Protein AF-A0A3Q2YTB6-F1 (afdb_monomer_lite)

Organism: Hippocampus comes (NCBI:txid109280)

Structure (mmCIF, N/CA/C/O backbone):
data_AF-A0A3Q2YTB6-F1
#
_entry.id   AF-A0A3Q2YTB6-F1
#
loop_
_atom_site.group_PDB
_atom_site.id
_atom_site.type_symbol
_atom_site.label_atom_id
_atom_site.label_alt_id
_atom_site.label_comp_id
_atom_site.label_asym_id
_atom_site.label_entity_id
_atom_site.label_seq_id
_atom_site.pdbx_PDB_ins_code
_atom_site.Cartn_x
_atom_site.Cartn_y
_atom_site.Cartn_z
_atom_site.occupancy
_atom_site.B_iso_or_equiv
_atom_site.auth_seq_id
_atom_site.auth_comp_id
_atom_site.auth_asym_id
_atom_site.auth_atom_id
_atom_site.pdbx_PDB_model_num
ATOM 1 N N . LEU A 1 1 ? -14.297 -58.676 72.583 1.00 39.22 1 LEU A N 1
ATOM 2 C CA . LEU A 1 1 ? -15.035 -57.482 72.114 1.00 39.22 1 LEU A CA 1
ATOM 3 C C . LEU A 1 1 ? -14.072 -56.680 71.256 1.00 39.22 1 LEU A C 1
ATOM 5 O O . LEU A 1 1 ? -13.155 -56.069 71.785 1.00 39.22 1 LEU A O 1
ATOM 9 N N . SER A 1 2 ? -14.186 -56.851 69.943 1.00 41.78 2 SER A N 1
ATOM 10 C CA . SER A 1 2 ? -13.202 -56.437 68.939 1.00 41.78 2 SER A CA 1
ATOM 11 C C . SER A 1 2 ? -13.424 -54.977 68.533 1.00 41.78 2 SER A C 1
ATOM 13 O O . SER A 1 2 ? -14.546 -54.622 68.180 1.00 41.78 2 SER A O 1
ATOM 15 N N . LEU A 1 3 ? -12.381 -54.140 68.572 1.00 45.81 3 LEU A N 1
ATOM 16 C CA . LEU A 1 3 ? -12.413 -52.796 67.987 1.00 45.81 3 LEU A CA 1
ATOM 17 C C . LEU A 1 3 ? -12.178 -52.909 66.475 1.00 45.81 3 LEU A C 1
ATOM 19 O O . LEU A 1 3 ? -11.134 -53.386 66.041 1.00 45.81 3 LEU A O 1
ATOM 23 N N . SER A 1 4 ? -13.157 -52.488 65.677 1.00 48.25 4 SER A N 1
ATOM 24 C CA . SER A 1 4 ? -13.050 -52.398 64.221 1.00 48.25 4 SER A CA 1
ATOM 25 C C . SER A 1 4 ? -12.287 -51.131 63.820 1.00 48.25 4 SER A C 1
ATOM 27 O O . SER A 1 4 ? -12.786 -50.022 64.026 1.00 48.25 4 SER A O 1
ATOM 29 N N . GLU A 1 5 ? -11.098 -51.279 63.233 1.00 46.91 5 GLU A N 1
ATOM 30 C CA . GLU A 1 5 ? -10.362 -50.179 62.602 1.00 46.91 5 GLU A CA 1
ATOM 31 C C . GLU A 1 5 ? -11.110 -49.667 61.361 1.00 46.91 5 GLU A C 1
ATOM 33 O O . GLU A 1 5 ? -11.400 -50.409 60.421 1.00 46.91 5 GLU A O 1
ATOM 38 N N . GLY A 1 6 ? -11.434 -48.372 61.362 1.00 46.31 6 GLY A N 1
ATOM 39 C CA . GLY A 1 6 ? -12.044 -47.684 60.229 1.00 46.31 6 GLY A CA 1
ATOM 40 C C . GLY A 1 6 ? -11.045 -47.504 59.084 1.00 46.31 6 GLY A C 1
ATOM 41 O O . GLY A 1 6 ? -10.045 -46.801 59.224 1.00 46.31 6 GLY A O 1
ATOM 42 N N . GLY A 1 7 ? -11.334 -48.122 57.937 1.00 48.53 7 GLY A N 1
ATOM 43 C CA . GLY A 1 7 ? -10.538 -48.002 56.717 1.00 48.53 7 GLY A CA 1
ATOM 44 C C . GLY A 1 7 ? -10.469 -46.561 56.201 1.00 48.53 7 GLY A C 1
ATOM 45 O O . GLY A 1 7 ? -11.489 -45.918 55.944 1.00 48.53 7 GLY A O 1
ATOM 46 N N . LYS A 1 8 ? -9.245 -46.055 56.031 1.00 55.88 8 LYS A N 1
ATOM 47 C CA . LYS A 1 8 ? -8.952 -44.738 55.455 1.00 55.88 8 LYS A CA 1
ATOM 48 C C . LYS A 1 8 ? -9.280 -44.767 53.959 1.00 55.88 8 LYS A C 1
ATOM 50 O O . LYS A 1 8 ? -8.640 -45.491 53.202 1.00 55.88 8 LYS A O 1
ATOM 55 N N . LYS A 1 9 ? -10.275 -43.988 53.529 1.00 60.09 9 LYS A N 1
ATOM 56 C CA . LYS A 1 9 ? -10.599 -43.810 52.106 1.00 60.09 9 LYS A CA 1
ATOM 57 C C . LYS A 1 9 ? -9.526 -42.927 51.467 1.00 60.09 9 LYS A C 1
ATOM 59 O O . LYS A 1 9 ? -9.409 -41.757 51.824 1.00 60.09 9 LYS A O 1
ATOM 64 N N . THR A 1 10 ? -8.736 -43.478 50.553 1.00 55.84 10 THR A N 1
ATOM 65 C CA . THR A 1 10 ? -7.809 -42.697 49.730 1.00 55.84 10 THR A CA 1
ATOM 66 C C . THR A 1 10 ? -8.605 -41.923 48.680 1.00 55.84 10 THR A C 1
ATOM 68 O O . THR A 1 10 ? -9.469 -42.473 47.997 1.00 55.84 10 THR A O 1
ATOM 71 N N . SER A 1 11 ? -8.362 -40.614 48.600 1.00 56.62 11 SER A N 1
ATOM 72 C CA . SER A 1 11 ? -8.986 -39.731 47.615 1.00 56.62 11 SER A CA 1
ATOM 73 C C . SER A 1 11 ? -8.500 -40.110 46.217 1.00 56.62 11 SER A C 1
ATOM 75 O O . SER A 1 11 ? -7.324 -39.945 45.904 1.00 56.62 11 SER A O 1
ATOM 77 N N . ILE A 1 12 ? -9.405 -40.626 45.385 1.00 60.16 12 ILE A N 1
ATOM 78 C CA . ILE A 1 12 ? -9.193 -40.825 43.948 1.00 60.16 12 ILE A CA 1
ATOM 79 C C . ILE A 1 12 ? -9.467 -39.474 43.281 1.00 60.16 12 ILE A C 1
ATOM 81 O O . ILE A 1 12 ? -10.530 -39.246 42.711 1.00 60.16 12 ILE A O 1
ATOM 85 N N . GLN A 1 13 ? -8.546 -38.529 43.433 1.00 57.81 13 GLN A N 1
ATOM 86 C CA . GLN A 1 13 ? -8.497 -37.353 42.572 1.00 57.81 13 GLN A CA 1
ATOM 87 C C . GLN A 1 13 ? -7.132 -37.363 41.901 1.00 57.81 13 GLN A C 1
ATOM 89 O O . GLN A 1 13 ? -6.102 -37.143 42.531 1.00 57.81 13 GLN A O 1
ATOM 94 N N . ASP A 1 14 ? -7.160 -37.743 40.629 1.00 56.88 14 ASP A N 1
ATOM 95 C CA . ASP A 1 14 ? -6.018 -37.818 39.729 1.00 56.88 14 ASP A CA 1
ATOM 96 C C . ASP A 1 14 ? -5.403 -36.414 39.597 1.00 56.88 14 ASP A C 1
ATOM 98 O O . ASP A 1 14 ? -6.092 -35.465 39.215 1.00 56.88 14 ASP A O 1
ATOM 102 N N . ALA A 1 15 ? -4.119 -36.257 39.924 1.00 62.34 15 ALA A N 1
ATOM 103 C CA . ALA A 1 15 ? -3.381 -35.000 39.772 1.00 62.34 15 ALA A CA 1
ATOM 104 C C . ALA A 1 15 ? -3.009 -34.767 38.294 1.00 62.34 15 ALA A C 1
ATOM 106 O O . ALA A 1 15 ? -1.837 -34.691 37.942 1.00 62.34 15 ALA A O 1
ATOM 107 N N . ARG A 1 16 ? -4.004 -34.749 37.399 1.00 56.97 16 ARG A N 1
ATOM 108 C CA . ARG A 1 16 ? -3.791 -34.794 35.941 1.00 56.97 16 ARG A CA 1
ATOM 109 C C . ARG A 1 16 ? -4.105 -33.509 35.191 1.00 56.97 16 ARG A C 1
ATOM 111 O O . ARG A 1 16 ? -4.323 -33.539 33.984 1.00 56.97 16 ARG A O 1
ATOM 118 N N . PHE A 1 17 ? -4.099 -32.374 35.875 1.00 57.59 17 PHE A N 1
ATOM 119 C CA . PHE A 1 17 ? -4.189 -31.086 35.197 1.00 57.59 17 PHE A CA 1
ATOM 120 C C . PHE A 1 17 ? -3.144 -30.124 35.753 1.00 57.59 17 PHE A C 1
ATOM 122 O O . PHE A 1 17 ? -3.443 -29.206 36.515 1.00 57.59 17 PHE A O 1
ATOM 129 N N . ASP A 1 18 ? -1.893 -30.342 35.351 1.00 58.34 18 ASP A N 1
ATOM 130 C CA . ASP A 1 18 ? -0.835 -29.347 35.501 1.00 58.34 18 ASP A CA 1
ATOM 131 C C . ASP A 1 18 ? -1.096 -28.195 34.518 1.00 58.34 18 ASP A C 1
ATOM 133 O O . ASP A 1 18 ? -0.475 -28.095 33.462 1.00 58.34 18 ASP A O 1
ATOM 137 N N . TYR A 1 19 ? -2.012 -27.290 34.876 1.00 56.69 19 TYR A N 1
ATOM 138 C CA . TYR A 1 19 ? -2.288 -26.044 34.139 1.00 56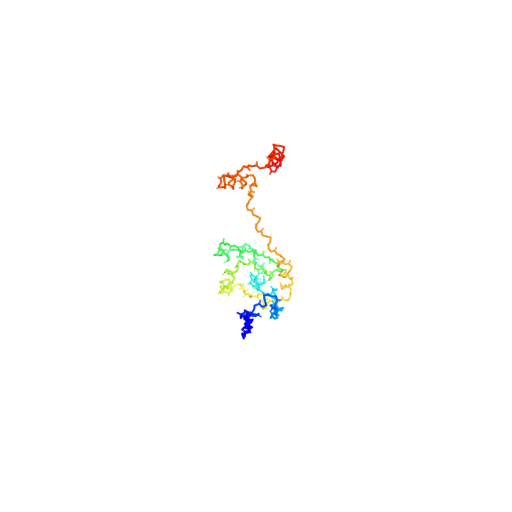.69 19 TYR A CA 1
ATOM 139 C C . TYR A 1 19 ? -1.031 -25.185 33.902 1.00 56.69 19 TYR A C 1
ATOM 141 O O . TYR A 1 19 ? -1.029 -24.317 33.033 1.00 56.69 19 TYR A O 1
ATOM 149 N N . TYR A 1 20 ? 0.029 -25.421 34.678 1.00 59.66 20 TYR A N 1
ATOM 150 C CA . TYR A 1 20 ? 1.286 -24.680 34.632 1.00 59.66 20 TYR A CA 1
ATOM 151 C C . TYR A 1 20 ? 2.386 -25.360 33.808 1.00 59.66 20 TYR A C 1
ATOM 153 O O . TYR A 1 20 ? 3.368 -24.700 33.486 1.00 59.66 20 TYR A O 1
ATOM 161 N N . ASN A 1 21 ? 2.212 -26.626 33.409 1.00 59.38 21 ASN A N 1
ATOM 162 C CA . ASN A 1 21 ? 3.116 -27.319 32.485 1.00 59.38 21 ASN A CA 1
ATOM 163 C C . ASN A 1 21 ? 2.570 -27.268 31.051 1.00 59.38 21 ASN A C 1
ATOM 165 O O . ASN A 1 21 ? 2.549 -28.268 30.335 1.00 59.38 21 ASN A O 1
ATOM 169 N N . MET A 1 22 ? 2.170 -26.078 30.595 1.00 51.47 22 MET A N 1
ATOM 170 C CA . MET A 1 22 ? 2.315 -25.772 29.174 1.00 51.47 22 MET A CA 1
ATOM 171 C C . MET A 1 22 ? 3.818 -25.682 28.921 1.00 51.47 22 MET A C 1
ATOM 173 O O . MET A 1 22 ? 4.407 -24.602 28.979 1.00 51.47 22 MET A O 1
ATOM 177 N N . GLN A 1 23 ? 4.450 -26.839 28.687 1.00 53.81 23 GLN A N 1
ATOM 178 C CA . GLN A 1 23 ? 5.645 -26.886 27.861 1.00 53.81 23 GLN A CA 1
ATOM 179 C C . GLN A 1 23 ? 5.266 -26.044 26.647 1.00 53.81 23 GLN A C 1
ATOM 181 O O . GLN A 1 23 ? 4.330 -26.401 25.928 1.00 53.81 23 GLN A O 1
ATOM 186 N N . ARG A 1 24 ? 5.878 -24.865 26.517 1.00 51.62 24 ARG A N 1
ATOM 187 C CA . ARG A 1 24 ? 5.779 -24.064 25.307 1.00 51.62 24 ARG A CA 1
ATOM 188 C C . ARG A 1 24 ? 6.365 -24.965 24.233 1.00 51.62 24 ARG A C 1
ATOM 190 O O . ARG A 1 24 ? 7.581 -25.044 24.113 1.00 51.62 24 ARG A O 1
ATOM 197 N N . PHE A 1 25 ? 5.503 -25.770 23.605 1.00 46.28 25 PHE A N 1
ATOM 198 C CA . PHE A 1 25 ? 5.759 -26.334 22.295 1.00 46.28 25 PHE A CA 1
ATOM 199 C C . PHE A 1 25 ? 6.259 -25.155 21.520 1.00 46.28 25 PHE A C 1
ATOM 201 O O . PHE A 1 25 ? 5.548 -24.150 21.482 1.00 46.28 25 PHE A O 1
ATOM 208 N N . ASP A 1 26 ? 7.518 -25.285 21.137 1.00 49.53 26 ASP A N 1
ATOM 209 C CA . ASP A 1 26 ? 8.360 -24.278 20.549 1.00 49.53 26 ASP A CA 1
ATOM 210 C C . ASP A 1 26 ? 7.473 -23.194 19.941 1.00 49.53 26 ASP A C 1
ATOM 212 O O . ASP A 1 26 ? 6.754 -23.445 18.967 1.00 49.53 26 ASP A O 1
ATOM 216 N N . ASP A 1 27 ? 7.452 -22.017 20.587 1.00 47.09 27 ASP A N 1
ATOM 217 C CA . ASP A 1 27 ? 7.252 -20.771 19.858 1.00 47.09 27 ASP A CA 1
ATOM 218 C C . ASP A 1 27 ? 8.410 -20.785 18.862 1.00 47.09 27 ASP A C 1
ATOM 220 O O . ASP A 1 27 ? 9.496 -20.272 19.116 1.00 47.09 27 ASP A O 1
ATOM 224 N N . ASP A 1 28 ? 8.205 -21.557 17.799 1.00 45.81 28 ASP A N 1
ATOM 225 C CA . ASP A 1 28 ? 8.916 -21.497 16.560 1.00 45.81 28 ASP A CA 1
ATOM 226 C C . ASP A 1 28 ? 8.931 -19.998 16.311 1.00 45.81 28 ASP A C 1
ATOM 228 O O . ASP A 1 28 ? 7.867 -19.364 16.248 1.00 45.81 28 ASP A O 1
ATOM 232 N N . ASP A 1 29 ? 10.131 -19.420 16.317 1.00 45.09 29 ASP A N 1
ATOM 233 C CA . ASP A 1 29 ? 10.437 -18.091 15.808 1.00 45.09 29 ASP A CA 1
ATOM 234 C C . ASP A 1 29 ? 10.078 -18.084 14.306 1.00 45.09 29 ASP A C 1
ATOM 236 O O . ASP A 1 29 ? 10.905 -17.846 13.427 1.00 45.09 29 ASP A O 1
ATOM 240 N N . MET A 1 30 ? 8.824 -18.416 13.995 1.00 41.72 30 MET A N 1
ATOM 241 C CA . MET A 1 30 ? 8.152 -18.307 12.727 1.00 41.72 30 MET A CA 1
ATOM 242 C C . MET A 1 30 ? 8.048 -16.827 12.519 1.00 41.72 30 MET A C 1
ATOM 244 O O . MET A 1 30 ? 7.075 -16.221 12.959 1.00 41.72 30 MET A O 1
ATOM 248 N N . ASP A 1 31 ? 9.118 -16.283 11.942 1.00 46.59 31 ASP A N 1
ATOM 249 C CA . ASP A 1 31 ? 9.254 -14.979 11.322 1.00 46.59 31 ASP A CA 1
ATOM 250 C C . ASP A 1 31 ? 7.910 -14.249 11.267 1.00 46.59 31 ASP A C 1
ATOM 252 O O . ASP A 1 31 ? 7.228 -14.192 10.243 1.00 46.59 31 ASP A O 1
ATOM 256 N N . GLN A 1 32 ? 7.519 -13.658 12.400 1.00 46.62 32 GLN A N 1
ATOM 257 C CA . GLN A 1 32 ? 6.293 -12.867 12.508 1.00 46.62 32 GLN A CA 1
ATOM 258 C C . GLN A 1 32 ? 6.368 -11.677 11.530 1.00 46.62 32 GLN A C 1
ATOM 260 O O . GLN A 1 32 ? 5.364 -11.083 11.155 1.00 46.62 32 GLN A O 1
ATOM 265 N N . SER A 1 33 ? 7.591 -11.401 11.061 1.00 52.91 33 SER A N 1
ATOM 266 C CA . SER A 1 33 ? 7.970 -10.491 9.997 1.00 52.91 33 SER A CA 1
ATOM 267 C C . SER A 1 33 ? 7.420 -10.849 8.607 1.00 52.91 33 SER A C 1
ATOM 269 O O . SER A 1 33 ? 7.137 -9.932 7.841 1.00 52.91 33 SER A O 1
ATOM 271 N N . GLU A 1 34 ? 7.245 -12.124 8.239 1.00 55.38 34 GLU A N 1
ATOM 272 C CA . GLU A 1 34 ? 6.756 -12.488 6.898 1.00 55.38 34 GLU A CA 1
ATOM 273 C C . GLU A 1 34 ? 5.232 -12.330 6.783 1.00 55.38 34 GLU A C 1
ATOM 275 O O . GLU A 1 34 ? 4.745 -11.825 5.767 1.00 55.38 34 GLU A O 1
ATOM 280 N N . ASP A 1 35 ? 4.476 -12.687 7.829 1.00 58.47 35 ASP A N 1
ATOM 281 C CA . ASP A 1 35 ? 3.015 -12.513 7.839 1.00 58.47 35 ASP A CA 1
ATOM 282 C C . ASP A 1 35 ? 2.634 -11.024 7.930 1.00 58.47 35 ASP A C 1
ATOM 284 O O . ASP A 1 35 ? 1.760 -10.555 7.193 1.00 58.47 35 ASP A O 1
ATOM 288 N N . ASP A 1 36 ? 3.397 -10.240 8.703 1.00 64.56 36 ASP A N 1
ATOM 289 C CA . ASP A 1 36 ? 3.250 -8.782 8.766 1.00 64.56 36 ASP A CA 1
ATOM 290 C C . ASP A 1 36 ? 3.547 -8.095 7.429 1.00 64.56 36 ASP A C 1
ATOM 292 O O . ASP A 1 36 ? 3.031 -7.016 7.174 1.00 64.56 36 ASP A O 1
ATOM 296 N N . LEU A 1 37 ? 4.327 -8.696 6.531 1.00 71.81 37 LEU A N 1
ATOM 297 C CA . LEU A 1 37 ? 4.639 -8.129 5.213 1.00 71.81 37 LEU A CA 1
ATOM 298 C C . LEU A 1 37 ? 3.757 -8.683 4.088 1.00 71.81 37 LEU A C 1
ATOM 300 O O . LEU A 1 37 ? 3.812 -8.198 2.955 1.00 71.81 37 LEU A O 1
ATOM 304 N N . SER A 1 38 ? 2.888 -9.647 4.398 1.00 76.00 38 SER A N 1
ATOM 305 C CA . SER A 1 38 ? 1.967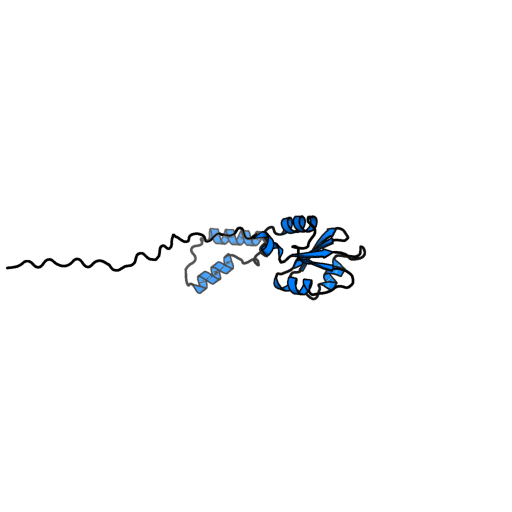 -10.285 3.450 1.00 76.00 38 SER A CA 1
ATOM 306 C C . SER A 1 38 ? 0.990 -9.291 2.812 1.00 76.00 38 SER A C 1
ATOM 308 O O . SER A 1 38 ? 0.474 -9.521 1.720 1.00 76.00 38 SER A O 1
ATOM 310 N N . HIS A 1 39 ? 0.758 -8.148 3.463 1.00 79.94 39 HIS A N 1
ATOM 311 C CA . HIS A 1 39 ? -0.142 -7.106 2.982 1.00 79.94 39 HIS A CA 1
ATOM 312 C C . HIS A 1 39 ? 0.514 -6.068 2.053 1.00 79.94 39 HIS A C 1
ATOM 314 O O . HIS A 1 39 ? -0.157 -5.164 1.552 1.00 79.94 39 HIS A O 1
ATOM 320 N N . MET A 1 40 ? 1.812 -6.199 1.784 1.00 85.56 40 MET A N 1
ATOM 321 C CA . MET A 1 40 ? 2.560 -5.292 0.921 1.00 85.56 40 MET A CA 1
ATOM 322 C C . MET A 1 40 ? 2.996 -5.997 -0.368 1.00 85.56 40 MET A C 1
ATOM 324 O O . MET A 1 40 ? 3.435 -7.150 -0.365 1.00 85.56 40 MET A O 1
ATOM 328 N N . ILE A 1 41 ? 2.907 -5.288 -1.490 1.00 87.69 41 ILE A N 1
ATOM 329 C CA . ILE A 1 41 ? 3.353 -5.774 -2.799 1.00 87.69 41 ILE A CA 1
ATOM 330 C C . ILE A 1 41 ? 4.344 -4.796 -3.410 1.00 87.69 41 ILE A C 1
ATOM 332 O O . ILE A 1 41 ? 4.239 -3.586 -3.229 1.00 87.69 41 ILE A O 1
ATOM 336 N N . GLU A 1 42 ? 5.284 -5.318 -4.183 1.00 90.00 42 GLU A N 1
ATOM 337 C CA . GLU A 1 42 ? 6.154 -4.493 -5.005 1.00 90.00 42 GLU A CA 1
ATOM 338 C C . GLU A 1 42 ? 5.595 -4.398 -6.421 1.00 90.00 42 GLU A C 1
ATOM 340 O O . GLU A 1 42 ? 5.259 -5.408 -7.049 1.00 90.00 42 GLU A O 1
ATOM 345 N N . ILE A 1 43 ? 5.549 -3.173 -6.919 1.00 89.62 43 ILE A N 1
ATOM 346 C CA . ILE A 1 43 ? 5.232 -2.809 -8.288 1.00 89.62 43 ILE A CA 1
ATOM 347 C C . ILE A 1 43 ? 6.557 -2.412 -8.944 1.00 89.62 43 ILE A C 1
ATOM 349 O O . ILE A 1 43 ? 7.260 -1.532 -8.452 1.00 89.62 43 ILE A O 1
ATOM 353 N N . TYR A 1 44 ? 6.916 -3.091 -10.025 1.00 87.56 44 TYR A N 1
ATOM 354 C CA . TYR A 1 44 ? 8.183 -2.905 -10.730 1.00 87.56 44 TYR A CA 1
ATOM 355 C C . TYR A 1 44 ? 7.953 -2.868 -12.240 1.00 87.56 44 TYR A C 1
ATOM 357 O O . TYR A 1 44 ? 6.868 -3.224 -12.713 1.00 87.56 44 TYR A O 1
ATOM 365 N N . ASP A 1 45 ? 8.989 -2.479 -12.991 1.00 88.56 45 ASP A N 1
ATOM 366 C CA . ASP A 1 45 ? 8.905 -2.291 -14.449 1.00 88.56 45 ASP A CA 1
ATOM 367 C C . ASP A 1 45 ? 7.924 -1.160 -14.808 1.00 88.56 45 ASP A C 1
ATOM 369 O O . ASP A 1 45 ? 7.167 -1.255 -15.770 1.00 88.56 45 ASP A O 1
ATOM 373 N N . ILE A 1 46 ? 7.884 -0.119 -13.966 1.00 87.81 46 ILE A N 1
ATOM 374 C CA . ILE A 1 46 ? 7.019 1.043 -14.155 1.00 87.81 46 ILE A CA 1
ATOM 375 C C . ILE A 1 46 ? 7.692 1.984 -15.171 1.00 87.81 46 ILE A C 1
ATOM 377 O O . ILE A 1 46 ? 8.851 2.354 -14.970 1.00 87.81 46 ILE A O 1
ATOM 381 N N . PRO A 1 47 ? 7.010 2.385 -16.260 1.00 87.69 47 PRO A N 1
ATOM 382 C CA . PRO A 1 47 ? 7.550 3.354 -17.201 1.00 87.69 47 PRO A CA 1
ATOM 383 C C . PRO A 1 47 ? 7.758 4.709 -16.512 1.00 87.69 47 PRO A C 1
ATOM 385 O O . PRO A 1 47 ? 6.904 5.111 -15.726 1.00 87.69 47 PRO A O 1
ATOM 388 N N . PRO A 1 48 ? 8.799 5.480 -16.863 1.00 80.69 48 PRO A N 1
ATOM 389 C CA . PRO A 1 48 ? 9.094 6.766 -16.216 1.00 80.69 48 PRO A CA 1
ATOM 390 C C . PRO A 1 48 ? 8.008 7.838 -16.431 1.00 80.69 48 PRO A C 1
ATOM 392 O O . PRO A 1 48 ? 8.011 8.878 -15.782 1.00 80.69 48 PRO A O 1
ATOM 395 N N . GLU A 1 49 ? 7.068 7.604 -17.349 1.00 83.38 49 GLU A N 1
ATOM 396 C CA . GLU A 1 49 ? 5.912 8.478 -17.576 1.00 83.38 49 GLU A CA 1
ATOM 397 C C . GLU A 1 49 ? 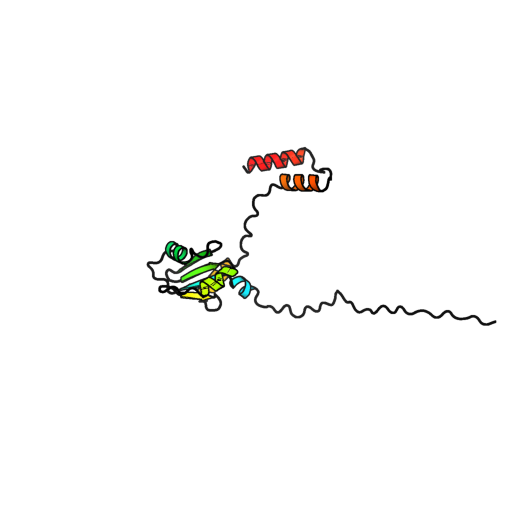4.777 8.253 -16.565 1.00 83.38 49 GLU A C 1
ATOM 399 O O . GLU A 1 49 ? 3.867 9.078 -16.469 1.00 83.38 49 GLU A O 1
ATOM 404 N N . PHE A 1 50 ? 4.809 7.149 -15.810 1.00 82.81 50 PHE A N 1
ATOM 405 C CA . PHE A 1 50 ? 3.767 6.822 -14.844 1.00 82.81 50 PHE A CA 1
ATOM 406 C C . PHE A 1 50 ? 3.906 7.643 -13.571 1.00 82.81 50 PHE A C 1
ATOM 408 O O . PHE A 1 50 ? 4.962 7.705 -12.946 1.00 82.81 50 PHE A O 1
ATOM 415 N N . LYS A 1 51 ? 2.785 8.214 -13.133 1.00 83.69 51 LYS A N 1
ATOM 416 C CA . LYS A 1 51 ? 2.681 8.907 -11.848 1.00 83.69 51 LYS A CA 1
ATOM 417 C C . LYS A 1 51 ? 1.868 8.092 -10.854 1.00 83.69 51 LYS A C 1
ATOM 419 O O . LYS A 1 51 ? 1.134 7.170 -11.213 1.00 83.69 51 LYS A O 1
ATOM 424 N N . THR A 1 52 ? 1.929 8.497 -9.585 1.00 84.00 52 THR A N 1
ATOM 425 C CA . THR A 1 52 ? 1.084 7.941 -8.515 1.00 84.00 52 THR A CA 1
ATOM 426 C C . THR A 1 52 ? -0.396 7.951 -8.894 1.00 84.00 52 THR A C 1
ATOM 428 O O . THR A 1 52 ? -1.117 7.020 -8.564 1.00 84.00 52 THR A O 1
ATOM 431 N N . GLU A 1 53 ? -0.854 8.972 -9.622 1.00 85.19 53 GLU A N 1
ATOM 432 C CA . GLU A 1 53 ? -2.240 9.083 -10.086 1.00 85.19 53 GLU A CA 1
ATOM 433 C C . GLU A 1 53 ? -2.649 7.949 -11.025 1.00 85.19 53 GLU A C 1
ATOM 435 O O . GLU A 1 53 ? -3.770 7.454 -10.939 1.00 85.19 53 GLU A O 1
ATOM 440 N N . ASP A 1 54 ? -1.758 7.528 -11.919 1.00 85.31 54 ASP A N 1
ATOM 441 C CA . ASP A 1 54 ? -2.056 6.483 -12.895 1.00 85.31 54 ASP A CA 1
ATOM 442 C C . ASP A 1 54 ? -2.028 5.106 -12.242 1.00 85.31 54 ASP A C 1
ATOM 444 O O . ASP A 1 54 ? -2.891 4.275 -12.522 1.00 85.31 54 ASP A O 1
ATOM 448 N N . LEU A 1 55 ? -1.128 4.904 -11.275 1.00 82.56 55 LEU A N 1
ATOM 449 C CA . LEU A 1 55 ? -1.185 3.750 -10.382 1.00 82.56 55 LEU A CA 1
ATOM 450 C C . LEU A 1 55 ? -2.509 3.739 -9.605 1.00 82.56 55 LEU A C 1
ATOM 452 O O . LEU A 1 55 ? -3.238 2.752 -9.650 1.00 82.56 55 LEU A O 1
ATOM 456 N N . LEU A 1 56 ? -2.896 4.851 -8.975 1.00 81.12 56 LEU A N 1
ATOM 457 C CA . LEU A 1 56 ? -4.175 4.958 -8.270 1.00 81.12 56 LEU A CA 1
ATOM 458 C C . LEU A 1 56 ? -5.357 4.629 -9.186 1.00 81.12 56 LEU A C 1
ATOM 460 O O . LEU A 1 56 ? -6.228 3.877 -8.764 1.00 81.12 56 LEU A O 1
ATOM 464 N N . LYS A 1 57 ? -5.370 5.118 -10.435 1.00 82.31 57 LYS A N 1
ATOM 465 C CA . LYS A 1 57 ? -6.402 4.797 -11.439 1.00 82.31 57 LYS A CA 1
ATOM 466 C C . LYS A 1 57 ? -6.470 3.308 -11.760 1.00 82.31 57 LYS A C 1
ATOM 468 O O . LYS A 1 57 ? -7.564 2.756 -11.817 1.00 82.31 57 LYS A O 1
ATOM 473 N N . LEU A 1 58 ? -5.330 2.647 -11.935 1.00 79.69 58 LEU A N 1
ATOM 474 C CA . LEU A 1 58 ? -5.287 1.207 -12.198 1.00 79.69 58 LEU A CA 1
ATOM 475 C C . LEU A 1 58 ? -5.816 0.387 -11.019 1.00 79.69 58 LEU A C 1
ATOM 477 O O . LEU A 1 58 ? -6.485 -0.626 -11.221 1.00 79.69 58 LEU A O 1
ATOM 481 N N . PHE A 1 59 ? -5.568 0.861 -9.800 1.00 76.94 59 PHE A N 1
ATOM 482 C CA . PHE A 1 59 ? -6.019 0.235 -8.563 1.00 76.94 59 PHE A CA 1
ATOM 483 C C . PHE A 1 59 ? -7.347 0.828 -8.026 1.00 76.94 59 PHE A C 1
ATOM 485 O O . PHE A 1 59 ? -7.757 0.502 -6.914 1.00 76.94 59 PHE A O 1
ATOM 492 N N . GLN A 1 60 ? -8.092 1.632 -8.806 1.00 70.38 60 GLN A N 1
ATOM 493 C CA . GLN A 1 60 ? -9.369 2.244 -8.376 1.00 70.38 60 GLN A CA 1
ATOM 494 C C . GLN A 1 60 ? -10.461 1.225 -8.017 1.00 70.38 60 GLN A C 1
ATOM 496 O O . GLN A 1 60 ? -11.359 1.538 -7.228 1.00 70.38 60 GLN A O 1
ATOM 501 N N . GLY A 1 61 ? -10.386 0.010 -8.573 1.00 69.62 61 GLY A N 1
ATOM 502 C CA . GLY A 1 61 ? -11.281 -1.097 -8.219 1.00 69.62 61 GLY A CA 1
ATOM 503 C C . GLY A 1 61 ? -11.174 -1.502 -6.744 1.00 69.62 61 GLY A C 1
ATOM 504 O O . GLY A 1 61 ? -12.143 -1.976 -6.153 1.00 69.62 61 GLY A O 1
ATOM 505 N N . TYR A 1 62 ? -10.036 -1.219 -6.108 1.00 69.44 62 TYR A N 1
ATOM 506 C CA . TYR A 1 62 ? -9.765 -1.511 -4.706 1.00 69.44 62 TYR A CA 1
ATOM 507 C C . TYR A 1 62 ? -10.173 -0.312 -3.836 1.00 69.44 62 TYR A C 1
ATOM 509 O O . TYR A 1 62 ? -9.353 0.394 -3.260 1.00 69.44 62 TYR A O 1
ATOM 517 N N . GLN A 1 63 ? -11.484 -0.072 -3.745 1.00 58.09 63 GLN A N 1
ATOM 518 C CA . GLN A 1 63 ? -12.117 1.116 -3.141 1.00 58.09 63 GLN A CA 1
ATOM 519 C C . GLN A 1 63 ? -11.720 1.440 -1.681 1.00 58.09 63 GLN A C 1
ATOM 521 O O . GLN A 1 63 ? -12.062 2.517 -1.189 1.00 58.09 63 GLN A O 1
ATOM 526 N N . ARG A 1 64 ? -11.065 0.534 -0.936 1.00 60.41 64 ARG A N 1
ATOM 527 C CA . ARG A 1 64 ? -10.778 0.725 0.497 1.00 60.41 64 ARG A CA 1
ATOM 528 C C . ARG A 1 64 ? -9.460 0.083 0.936 1.00 60.41 64 ARG A C 1
ATOM 530 O O . ARG A 1 64 ? -9.420 -1.105 1.233 1.00 60.41 64 ARG A O 1
ATOM 537 N N . GLY A 1 65 ? -8.429 0.911 1.097 1.00 67.19 65 GLY A N 1
ATOM 538 C CA . GLY A 1 65 ? -7.193 0.542 1.799 1.00 67.19 65 GLY A CA 1
ATOM 539 C C . GLY A 1 65 ? -6.044 0.155 0.877 1.00 67.19 65 GLY A C 1
ATOM 540 O O . GLY A 1 65 ? -5.453 -0.904 1.063 1.00 67.19 65 GLY A O 1
ATOM 541 N N . PHE A 1 66 ? -5.766 1.007 -0.104 1.00 78.69 66 PHE A N 1
ATOM 542 C CA . PHE A 1 66 ? -4.568 0.947 -0.925 1.00 78.69 66 PHE A CA 1
ATOM 543 C C . PHE A 1 66 ? -3.792 2.254 -0.755 1.00 78.69 66 PHE A C 1
ATOM 545 O O . PHE A 1 66 ? -4.389 3.328 -0.841 1.00 78.69 66 PHE A O 1
ATOM 552 N N . ASP A 1 67 ? -2.496 2.146 -0.497 1.00 82.38 67 ASP A N 1
ATOM 553 C CA . ASP A 1 67 ? -1.558 3.263 -0.423 1.00 82.38 67 ASP A CA 1
ATOM 554 C C . ASP A 1 67 ? -0.310 2.923 -1.246 1.00 82.38 67 ASP A C 1
ATOM 556 O O . ASP A 1 67 ? 0.062 1.754 -1.356 1.00 82.38 67 ASP A O 1
ATOM 560 N N . ILE A 1 68 ? 0.322 3.922 -1.862 1.00 86.50 68 ILE A N 1
ATOM 561 C CA . ILE A 1 68 ? 1.513 3.726 -2.698 1.00 86.50 68 ILE A CA 1
ATOM 562 C C . ILE A 1 68 ? 2.644 4.554 -2.127 1.00 86.50 68 ILE A C 1
ATOM 564 O O . ILE A 1 68 ? 2.508 5.768 -1.969 1.00 86.50 68 ILE A O 1
ATOM 568 N N . LYS A 1 69 ? 3.810 3.933 -1.973 1.00 88.00 69 LYS A N 1
ATOM 569 C CA . LYS A 1 69 ? 5.060 4.661 -1.815 1.00 88.00 69 LYS A CA 1
ATOM 570 C C . LYS A 1 69 ? 6.053 4.323 -2.903 1.00 88.00 69 LYS A C 1
ATOM 572 O O . LYS A 1 69 ? 6.396 3.168 -3.112 1.00 88.00 69 LYS A O 1
ATOM 577 N N . TRP A 1 70 ? 6.591 5.358 -3.520 1.00 89.00 70 TRP A N 1
ATOM 578 C CA . TRP A 1 70 ? 7.699 5.241 -4.451 1.00 89.00 70 TRP A CA 1
ATOM 579 C C . TRP A 1 70 ? 9.015 4.990 -3.718 1.00 89.00 70 TRP A C 1
ATOM 581 O O . TRP A 1 70 ? 9.299 5.617 -2.695 1.00 89.00 70 TRP A O 1
ATOM 591 N N . ILE A 1 71 ? 9.788 4.048 -4.242 1.00 85.81 71 ILE A N 1
ATOM 592 C CA . ILE A 1 71 ? 11.155 3.757 -3.802 1.00 85.81 71 ILE A CA 1
ATOM 593 C C . ILE A 1 71 ? 12.128 4.388 -4.798 1.00 85.81 71 ILE A C 1
ATOM 595 O O . ILE A 1 71 ? 13.084 5.036 -4.390 1.00 85.81 71 ILE A O 1
ATOM 599 N N . ASP A 1 72 ? 11.819 4.245 -6.085 1.00 86.38 72 ASP A N 1
ATOM 600 C CA . ASP A 1 72 ? 12.584 4.747 -7.221 1.00 86.38 72 ASP A CA 1
ATOM 601 C C . ASP A 1 72 ? 11.626 5.047 -8.387 1.00 86.38 72 ASP A C 1
ATOM 603 O O . ASP A 1 72 ? 10.490 4.582 -8.370 1.00 86.38 72 ASP A O 1
ATOM 607 N N . ASP A 1 73 ? 12.070 5.742 -9.432 1.00 84.88 73 ASP A N 1
ATOM 608 C CA . ASP A 1 73 ? 11.243 6.080 -10.605 1.00 84.88 73 ASP A CA 1
ATOM 609 C C . ASP A 1 73 ? 10.694 4.839 -11.345 1.00 84.88 73 ASP A C 1
ATOM 611 O O . ASP A 1 73 ? 9.717 4.927 -12.088 1.00 84.88 73 ASP A O 1
ATOM 615 N N . SER A 1 74 ? 11.296 3.665 -11.120 1.00 85.75 74 SER A N 1
ATOM 616 C CA . SER A 1 74 ? 10.885 2.380 -11.704 1.00 85.75 74 SER A CA 1
ATOM 617 C C . SER A 1 74 ? 10.296 1.374 -10.699 1.00 85.75 74 SER A C 1
ATOM 619 O O . SER A 1 74 ? 9.801 0.314 -11.109 1.00 85.75 74 SER A O 1
ATOM 621 N N . HIS A 1 75 ? 10.318 1.700 -9.398 1.00 88.06 75 HIS A N 1
ATOM 622 C CA . HIS A 1 75 ? 9.914 0.810 -8.305 1.00 88.06 75 HIS A CA 1
ATOM 623 C C . HIS A 1 75 ? 9.000 1.511 -7.296 1.00 88.06 75 HIS A C 1
ATOM 625 O O . HIS A 1 75 ? 9.353 2.522 -6.684 1.00 88.06 75 HIS A O 1
ATOM 631 N N . ALA A 1 76 ? 7.848 0.903 -7.027 1.00 89.19 76 ALA A N 1
ATOM 632 C CA . ALA A 1 76 ? 6.920 1.363 -6.006 1.00 89.19 76 ALA A CA 1
ATOM 633 C C . ALA A 1 76 ? 6.478 0.217 -5.089 1.00 89.19 76 ALA A C 1
ATOM 635 O O . ALA A 1 76 ? 6.338 -0.935 -5.492 1.00 89.19 76 ALA A O 1
ATOM 636 N N . LEU A 1 77 ? 6.226 0.549 -3.832 1.00 88.81 77 LEU A N 1
ATOM 637 C CA . LEU A 1 77 ? 5.628 -0.309 -2.827 1.00 88.81 77 LEU A CA 1
ATOM 638 C C . LEU A 1 77 ? 4.141 0.024 -2.719 1.00 88.81 77 LEU A C 1
ATOM 640 O O . LEU A 1 77 ? 3.774 1.160 -2.429 1.00 88.81 77 LEU A O 1
ATOM 644 N N . GLY A 1 78 ? 3.286 -0.967 -2.928 1.00 87.69 78 GLY A N 1
ATOM 645 C CA . GLY A 1 78 ? 1.857 -0.861 -2.678 1.00 87.69 78 GLY A CA 1
ATOM 646 C C . GLY A 1 78 ? 1.499 -1.499 -1.341 1.00 87.69 78 GLY A C 1
ATOM 647 O O . GLY A 1 78 ? 1.755 -2.685 -1.129 1.00 87.69 78 GLY A O 1
ATOM 648 N N . LEU A 1 79 ? 0.893 -0.728 -0.448 1.00 85.44 79 LEU A N 1
ATOM 649 C CA . LEU A 1 79 ? 0.335 -1.201 0.810 1.00 85.44 79 LEU A CA 1
ATOM 650 C C . LEU A 1 79 ? -1.140 -1.502 0.580 1.00 85.44 79 LEU A C 1
ATOM 652 O O . LEU A 1 79 ? -1.916 -0.615 0.229 1.00 85.44 79 LEU A O 1
ATOM 656 N N . PHE A 1 80 ? -1.528 -2.753 0.778 1.00 83.00 80 PHE A N 1
ATOM 657 C CA . PHE A 1 80 ? -2.892 -3.215 0.574 1.00 83.00 80 PHE A CA 1
ATOM 658 C C . PHE A 1 80 ? -3.495 -3.676 1.896 1.00 83.00 80 PHE A C 1
ATOM 660 O O . PHE A 1 80 ? -2.807 -4.066 2.835 1.00 83.00 80 PHE A O 1
ATOM 667 N N . SER A 1 81 ? -4.821 -3.668 1.975 1.00 77.62 81 SER A N 1
ATOM 668 C CA . SER A 1 81 ? -5.519 -4.430 3.001 1.00 77.62 81 SER A CA 1
ATOM 669 C C . SER A 1 81 ? -5.417 -5.926 2.675 1.00 77.62 81 SER A C 1
ATOM 671 O O . SER A 1 81 ? -5.533 -6.316 1.517 1.00 77.62 81 SER A O 1
ATOM 673 N N . SER A 1 82 ? -5.247 -6.784 3.684 1.00 72.31 82 SER A N 1
ATOM 674 C CA . SER A 1 82 ? -5.061 -8.240 3.522 1.00 72.31 82 SER A CA 1
ATOM 675 C C . SER A 1 82 ? -5.941 -8.928 2.444 1.00 72.31 82 SER A C 1
ATOM 677 O O . SER A 1 82 ? -5.392 -9.684 1.637 1.00 72.31 82 SER A O 1
ATOM 679 N N . PRO A 1 83 ? -7.265 -8.668 2.320 1.00 76.38 83 PRO A N 1
ATOM 680 C CA . PRO A 1 83 ? -8.064 -9.323 1.280 1.00 76.38 83 PRO A CA 1
ATOM 681 C C . PRO A 1 83 ? -7.763 -8.834 -0.146 1.00 76.38 83 PRO A C 1
ATOM 683 O O . PRO A 1 83 ? -7.915 -9.610 -1.089 1.00 76.38 83 PRO A O 1
ATOM 686 N N . THR A 1 84 ? -7.332 -7.582 -0.330 1.00 78.12 84 THR A N 1
ATOM 687 C CA . THR A 1 84 ? -7.148 -6.983 -1.663 1.00 78.12 84 THR A CA 1
ATOM 688 C C . THR A 1 84 ? -5.803 -7.338 -2.296 1.00 78.12 84 THR A C 1
ATOM 690 O O . THR A 1 84 ? -5.688 -7.346 -3.519 1.00 78.12 84 THR A O 1
ATOM 693 N N . VAL A 1 85 ? -4.810 -7.742 -1.496 1.00 80.56 85 VAL A N 1
ATOM 694 C CA . VAL A 1 85 ? -3.469 -8.155 -1.958 1.00 80.56 85 VAL A CA 1
ATOM 695 C C . VAL A 1 85 ? -3.544 -9.270 -2.999 1.00 80.56 85 VAL A C 1
ATOM 697 O O . VAL A 1 85 ? -2.907 -9.212 -4.049 1.00 80.56 85 VAL A O 1
ATOM 700 N N . ARG A 1 86 ? -4.321 -10.320 -2.710 1.00 81.81 86 ARG A N 1
ATOM 701 C CA . ARG A 1 86 ? -4.400 -11.513 -3.569 1.00 81.81 86 ARG A CA 1
ATOM 702 C C . ARG A 1 86 ? -5.006 -11.192 -4.927 1.00 81.81 86 ARG A C 1
ATOM 704 O O . ARG A 1 86 ? -4.631 -11.800 -5.926 1.00 81.81 86 ARG A O 1
ATOM 711 N N . GLU A 1 87 ? -5.958 -10.271 -4.948 1.00 79.75 87 GLU A N 1
ATOM 712 C CA . GLU A 1 87 ? -6.605 -9.809 -6.167 1.00 79.75 87 GLU A CA 1
ATOM 713 C C . GLU A 1 87 ? -5.654 -8.922 -6.978 1.00 79.75 87 GLU A C 1
ATOM 715 O O . GLU A 1 87 ? -5.465 -9.178 -8.166 1.00 79.75 87 GLU A O 1
ATOM 720 N N . ALA A 1 88 ? -4.931 -8.012 -6.316 1.00 81.06 88 ALA A N 1
ATOM 721 C CA . ALA A 1 88 ? -3.890 -7.201 -6.943 1.00 81.06 88 ALA A CA 1
ATOM 722 C C . ALA A 1 88 ? -2.774 -8.059 -7.570 1.00 81.06 88 ALA A C 1
ATOM 724 O O . ALA A 1 88 ? -2.374 -7.824 -8.706 1.00 81.06 88 ALA A O 1
ATOM 725 N N . LEU A 1 89 ? -2.327 -9.127 -6.901 1.00 82.94 89 LEU A N 1
ATOM 726 C CA . LEU A 1 89 ? -1.343 -10.065 -7.464 1.00 82.94 89 LEU A CA 1
ATOM 727 C C . LEU A 1 89 ? -1.874 -10.868 -8.663 1.00 82.94 89 LEU A C 1
ATOM 729 O O . LEU A 1 89 ? -1.089 -11.361 -9.474 1.00 82.94 89 LEU A O 1
ATOM 733 N N . ARG A 1 90 ? -3.196 -11.043 -8.769 1.00 81.00 90 ARG A N 1
ATOM 734 C CA . ARG A 1 90 ? -3.841 -11.711 -9.910 1.00 81.00 90 ARG A CA 1
ATOM 735 C C . ARG A 1 90 ? -4.103 -10.754 -11.065 1.00 81.00 90 ARG A C 1
ATOM 737 O O . ARG A 1 90 ? -4.161 -11.217 -12.207 1.00 81.00 90 ARG A O 1
ATOM 744 N N . SER A 1 91 ? -4.262 -9.458 -10.797 1.00 76.94 91 SER A N 1
ATOM 745 C CA . SER A 1 91 ? -4.398 -8.462 -11.853 1.00 76.94 91 SER A CA 1
ATOM 746 C C . SER A 1 91 ? -3.112 -8.371 -12.670 1.00 76.94 91 SER A C 1
ATOM 748 O O . SER A 1 91 ? -2.012 -8.233 -12.140 1.00 76.94 91 SER A O 1
ATOM 750 N N . LYS A 1 92 ? -3.256 -8.492 -13.990 1.00 74.25 92 LYS A N 1
ATOM 751 C CA . LYS A 1 92 ? -2.156 -8.348 -14.942 1.00 74.25 92 LYS A CA 1
ATOM 752 C C . LYS A 1 92 ? -2.287 -6.992 -15.609 1.00 74.25 92 LYS A C 1
ATOM 754 O O . LYS A 1 92 ? -3.260 -6.753 -16.320 1.00 74.25 92 LYS A O 1
ATOM 759 N N . HIS A 1 93 ? -1.300 -6.135 -15.401 1.00 77.06 93 HIS A N 1
ATOM 760 C CA . HIS A 1 93 ? -1.216 -4.854 -16.082 1.00 77.06 93 HIS A CA 1
ATOM 761 C C . HIS A 1 93 ? -0.235 -4.976 -17.262 1.00 77.06 93 HIS A C 1
ATOM 763 O O . HIS A 1 93 ? 0.844 -5.536 -17.091 1.00 77.06 93 HIS A O 1
ATOM 769 N N . PRO A 1 94 ? -0.580 -4.495 -18.471 1.00 75.88 94 PRO A N 1
ATOM 770 C CA . PRO A 1 94 ? 0.306 -4.598 -19.637 1.00 75.88 94 PRO A CA 1
ATOM 771 C C . PRO A 1 94 ? 1.613 -3.807 -19.505 1.00 75.88 94 PRO A C 1
ATOM 773 O O . PRO A 1 94 ? 2.593 -4.144 -20.159 1.00 75.88 94 PRO A O 1
ATOM 776 N N . LEU A 1 95 ? 1.607 -2.754 -18.684 1.00 78.12 95 LEU A N 1
ATOM 777 C CA . LEU A 1 95 ? 2.687 -1.770 -18.578 1.00 78.12 95 LEU A CA 1
ATOM 778 C C . LEU A 1 95 ? 3.437 -1.826 -17.243 1.00 78.12 95 LEU A C 1
ATOM 780 O O . LEU A 1 95 ? 4.288 -0.988 -17.016 1.00 78.12 95 LEU A O 1
ATOM 784 N N . MET A 1 96 ? 3.105 -2.751 -16.343 1.00 82.62 96 MET A N 1
ATOM 785 C CA . MET A 1 96 ? 3.811 -2.906 -15.067 1.00 82.62 96 MET A CA 1
ATOM 786 C C . MET A 1 96 ? 3.616 -4.310 -14.521 1.00 82.62 96 MET A C 1
ATOM 788 O O . MET A 1 96 ? 2.635 -4.990 -14.838 1.00 82.62 96 MET A O 1
ATOM 792 N N . LYS A 1 97 ? 4.521 -4.731 -13.645 1.00 87.69 97 LYS A N 1
ATOM 793 C CA . LYS A 1 97 ? 4.452 -6.037 -12.998 1.00 87.69 97 LYS A CA 1
ATOM 794 C C . LYS A 1 97 ? 4.322 -5.868 -11.496 1.00 87.69 97 LYS A C 1
ATOM 796 O O . LYS A 1 97 ? 4.883 -4.957 -10.898 1.00 87.69 97 LYS A O 1
ATOM 801 N N . VAL A 1 98 ? 3.580 -6.784 -10.889 1.00 88.75 98 VAL A N 1
ATOM 802 C CA . VAL A 1 98 ? 3.379 -6.842 -9.443 1.00 88.75 98 VAL A CA 1
ATOM 803 C C . VAL A 1 98 ? 3.927 -8.159 -8.915 1.00 88.75 98 VAL A C 1
ATOM 805 O O . VAL A 1 98 ? 3.748 -9.211 -9.535 1.00 88.75 98 VAL A O 1
ATOM 808 N N . ARG A 1 99 ? 4.623 -8.117 -7.780 1.00 88.31 99 ARG A N 1
ATOM 809 C CA . ARG A 1 99 ? 5.127 -9.315 -7.101 1.00 88.31 99 ARG A CA 1
ATOM 810 C C . ARG A 1 99 ? 5.007 -9.184 -5.581 1.00 88.31 99 ARG A C 1
ATOM 812 O O . ARG A 1 99 ? 5.090 -8.076 -5.055 1.00 88.31 99 ARG A O 1
ATOM 819 N N . PRO A 1 100 ? 4.819 -10.302 -4.860 1.00 86.94 100 PRO A N 1
ATOM 820 C CA . PRO A 1 100 ? 4.822 -10.282 -3.402 1.00 86.94 100 PRO A CA 1
ATOM 821 C C . PRO A 1 100 ? 6.212 -9.922 -2.870 1.00 86.94 100 PRO A C 1
ATOM 823 O O . PRO A 1 100 ? 7.225 -10.246 -3.504 1.00 86.94 100 PRO A O 1
ATOM 826 N N . LEU A 1 101 ? 6.260 -9.325 -1.674 1.00 83.31 101 LEU A N 1
ATOM 827 C CA . LEU A 1 101 ? 7.515 -8.921 -1.037 1.00 83.31 101 LEU A CA 1
ATOM 828 C C . LEU A 1 101 ? 8.526 -10.061 -0.874 1.00 83.31 101 LEU A C 1
ATOM 830 O O . LEU A 1 101 ? 9.724 -9.819 -0.990 1.00 83.31 101 LEU A O 1
ATOM 834 N N . SER A 1 102 ? 8.101 -11.316 -0.711 1.00 79.06 102 SER A N 1
ATOM 835 C CA . SER A 1 102 ? 9.028 -12.456 -0.612 1.00 79.06 102 SER A CA 1
ATOM 836 C C . SER A 1 102 ? 9.958 -12.563 -1.835 1.00 79.06 102 SER A C 1
ATOM 838 O O . SER A 1 102 ? 11.145 -12.866 -1.691 1.00 79.06 102 SER A O 1
ATOM 840 N N . LYS A 1 103 ? 9.454 -12.222 -3.034 1.00 81.31 103 LYS A N 1
ATOM 841 C CA . LYS A 1 103 ? 10.201 -12.231 -4.311 1.00 81.31 103 LYS A CA 1
ATOM 842 C C . LYS A 1 103 ? 10.818 -10.875 -4.677 1.00 81.31 103 LYS A C 1
ATOM 844 O O . LYS A 1 103 ? 11.297 -10.709 -5.800 1.00 81.31 103 LYS A O 1
ATOM 849 N N . SER A 1 104 ? 10.755 -9.915 -3.762 1.00 81.81 104 SER A N 1
ATOM 850 C CA . SER A 1 104 ? 11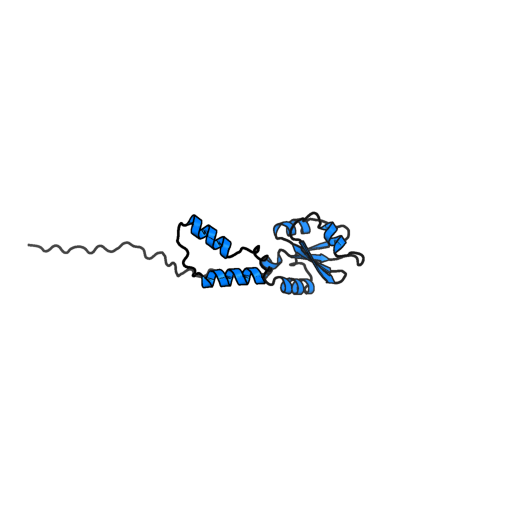.160 -8.529 -3.966 1.00 81.81 104 SER A CA 1
ATOM 851 C C . SER A 1 104 ? 12.660 -8.297 -3.763 1.00 81.81 104 SER A C 1
ATOM 853 O O . SER A 1 104 ? 13.352 -9.116 -3.147 1.00 81.81 104 SER A O 1
ATOM 855 N N . THR A 1 105 ? 13.158 -7.177 -4.290 1.00 82.62 105 THR A N 1
ATOM 856 C CA . THR A 1 105 ? 14.543 -6.719 -4.126 1.00 82.62 105 THR A CA 1
ATOM 857 C C . THR A 1 105 ? 14.834 -6.414 -2.650 1.00 82.62 105 THR A C 1
ATOM 859 O O . THR A 1 105 ? 13.946 -6.036 -1.887 1.00 82.62 105 THR A O 1
ATOM 862 N N . SER A 1 106 ? 16.093 -6.569 -2.223 1.00 81.69 106 SER A N 1
ATOM 863 C CA . SER A 1 106 ? 16.495 -6.293 -0.833 1.00 81.69 106 SER A CA 1
ATOM 864 C C . SER A 1 106 ? 16.196 -4.855 -0.395 1.00 81.69 106 SER A C 1
ATOM 866 O O . SER A 1 106 ? 15.871 -4.634 0.769 1.00 81.69 106 SER A O 1
ATOM 868 N N . GLU A 1 107 ? 16.291 -3.893 -1.314 1.00 82.75 107 GLU A N 1
ATOM 869 C CA . GLU A 1 107 ? 16.000 -2.480 -1.058 1.00 82.75 107 GLU A CA 1
ATOM 870 C C . GLU A 1 107 ? 14.527 -2.280 -0.692 1.00 82.75 107 GLU A C 1
ATOM 872 O O . GLU A 1 107 ? 14.210 -1.836 0.409 1.00 82.75 107 GLU A O 1
ATOM 877 N N . THR A 1 108 ? 13.623 -2.768 -1.539 1.00 82.19 108 THR A N 1
ATOM 878 C CA . THR A 1 108 ? 12.181 -2.771 -1.293 1.00 82.19 108 THR A CA 1
ATOM 879 C C . THR A 1 108 ? 11.803 -3.494 -0.004 1.00 82.19 108 THR A C 1
ATOM 881 O O . THR A 1 108 ? 10.953 -3.009 0.738 1.00 82.19 108 THR A O 1
ATOM 884 N N . LYS A 1 109 ? 12.462 -4.614 0.327 1.00 83.38 109 LYS A N 1
ATOM 885 C CA . LYS A 1 109 ? 12.268 -5.306 1.614 1.00 83.38 109 LYS A CA 1
ATOM 886 C C . LYS A 1 109 ? 12.700 -4.447 2.805 1.00 83.38 109 LYS A C 1
ATOM 888 O O . LYS A 1 109 ? 12.003 -4.418 3.815 1.00 83.38 109 LYS A O 1
ATOM 893 N N . ALA A 1 110 ? 13.837 -3.758 2.716 1.00 81.31 110 ALA A N 1
ATOM 894 C CA . ALA A 1 110 ? 14.322 -2.881 3.783 1.00 81.31 110 ALA A CA 1
ATOM 895 C C . ALA A 1 110 ? 13.389 -1.681 3.990 1.00 81.31 110 ALA A C 1
ATOM 897 O O . ALA A 1 110 ? 13.056 -1.323 5.124 1.00 81.31 110 ALA A O 1
ATOM 898 N N . THR A 1 111 ? 12.909 -1.108 2.887 1.00 82.19 111 THR A N 1
ATOM 899 C CA . THR A 1 111 ? 11.893 -0.066 2.907 1.00 82.19 111 THR A CA 1
ATOM 900 C C . THR A 1 111 ? 10.606 -0.608 3.519 1.00 82.19 111 T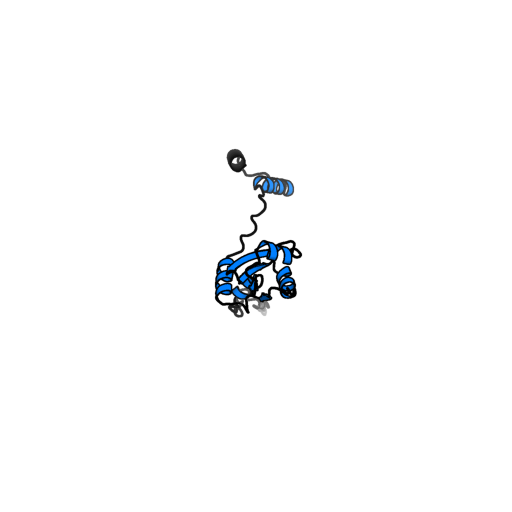HR A C 1
ATOM 902 O O . THR A 1 111 ? 10.167 -0.063 4.516 1.00 82.19 111 THR A O 1
ATOM 905 N N . ALA A 1 112 ? 10.061 -1.732 3.058 1.00 82.25 112 ALA A N 1
ATOM 906 C CA . ALA A 1 112 ? 8.850 -2.333 3.620 1.00 82.25 112 ALA A CA 1
ATOM 907 C C . ALA A 1 112 ? 8.936 -2.585 5.137 1.00 82.25 112 ALA A C 1
ATOM 909 O O . ALA A 1 112 ? 8.038 -2.187 5.876 1.00 82.25 112 ALA A O 1
ATOM 910 N N . ARG A 1 113 ? 10.055 -3.137 5.628 1.00 78.62 113 ARG A N 1
ATOM 911 C CA . ARG A 1 113 ? 10.296 -3.343 7.071 1.00 78.62 113 ARG A CA 1
ATOM 912 C C . ARG A 1 113 ? 10.310 -2.049 7.879 1.00 78.62 113 ARG A C 1
ATOM 914 O O . ARG A 1 113 ? 9.896 -2.030 9.030 1.00 78.62 113 ARG A O 1
ATOM 921 N N . SER A 1 114 ? 10.773 -0.954 7.283 1.00 76.69 114 SER A N 1
ATOM 922 C CA . SER A 1 114 ? 10.769 0.355 7.946 1.00 76.69 114 SER A CA 1
ATOM 923 C C . SER A 1 114 ? 9.348 0.897 8.144 1.00 76.69 114 SER A C 1
ATOM 925 O O . SER A 1 114 ? 9.127 1.765 8.984 1.00 76.69 114 SER A O 1
ATOM 927 N N . PHE A 1 115 ? 8.376 0.385 7.389 1.00 67.00 115 PHE A N 1
ATOM 928 C CA . PHE A 1 115 ? 6.981 0.810 7.446 1.00 67.00 115 PHE A CA 1
ATOM 929 C C . PHE A 1 115 ? 6.015 -0.211 8.022 1.00 67.00 115 PHE A C 1
ATOM 931 O O . PHE A 1 115 ? 4.893 0.164 8.344 1.00 67.00 115 PHE A O 1
ATOM 938 N N . SER A 1 116 ? 6.438 -1.461 8.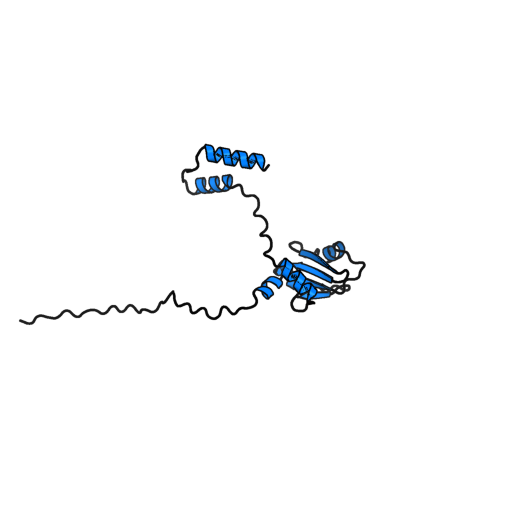200 1.00 64.19 116 SER A N 1
ATOM 939 C CA . SER A 1 116 ? 5.684 -2.443 8.983 1.00 64.19 116 SER A CA 1
ATOM 940 C C . SER A 1 116 ? 5.657 -2.109 10.480 1.00 64.19 116 SER A C 1
ATOM 942 O O . SER A 1 116 ? 4.990 -2.797 11.244 1.00 64.19 116 SER A O 1
ATOM 944 N N . SER A 1 117 ? 6.344 -1.039 10.911 1.00 55.12 117 SER A N 1
ATOM 945 C CA . SER A 1 117 ? 6.133 -0.415 12.222 1.00 55.12 117 SER A CA 1
ATOM 946 C C . SER A 1 117 ? 4.629 -0.224 12.454 1.00 55.12 117 SER A C 1
ATOM 948 O O . SER A 1 117 ? 3.950 0.253 11.539 1.00 55.12 117 SER A O 1
ATOM 950 N N . PRO A 1 118 ? 4.094 -0.641 13.618 1.00 52.69 118 PRO A N 1
ATOM 951 C CA . PRO A 1 118 ? 2.693 -1.000 13.787 1.00 52.69 118 PRO A CA 1
ATOM 952 C C . PRO A 1 118 ? 1.795 0.076 13.205 1.00 52.69 118 PRO A C 1
ATOM 954 O O . PRO A 1 118 ? 1.795 1.216 13.678 1.00 52.69 118 PRO A O 1
ATOM 957 N N . LEU A 1 119 ? 1.069 -0.321 12.153 1.00 54.50 119 LEU A N 1
ATOM 958 C CA . LEU A 1 119 ? 0.040 0.457 11.481 1.00 54.50 119 LEU A CA 1
ATOM 959 C C . LEU A 1 119 ? -0.679 1.274 12.542 1.00 54.50 119 LEU A C 1
ATOM 961 O O . LEU A 1 119 ? -1.314 0.692 13.425 1.00 54.50 119 LEU A O 1
ATOM 965 N N . ILE A 1 120 ? -0.513 2.598 12.484 1.00 52.72 120 ILE A N 1
ATOM 966 C CA . ILE A 1 120 ? -1.170 3.548 13.378 1.00 52.72 120 ILE A CA 1
ATOM 967 C C . ILE A 1 120 ? -2.617 3.095 13.459 1.00 52.72 120 ILE A C 1
ATOM 969 O O . ILE A 1 120 ? -3.348 3.162 12.466 1.00 52.72 120 ILE A O 1
ATOM 973 N N . ALA A 1 121 ? -2.985 2.524 14.610 1.00 54.28 121 ALA A N 1
ATOM 974 C CA . ALA A 1 121 ? -4.324 2.043 14.858 1.00 54.28 121 ALA A CA 1
ATOM 975 C C . ALA A 1 121 ? -5.214 3.232 14.547 1.00 54.28 121 ALA A C 1
ATOM 977 O O . ALA A 1 121 ? -5.117 4.229 15.265 1.00 54.28 121 ALA A O 1
ATOM 978 N N . LYS A 1 122 ? -5.954 3.157 13.423 1.00 57.06 122 LYS A N 1
ATOM 979 C CA . LYS A 1 122 ? -6.812 4.236 12.917 1.00 57.06 122 LYS A CA 1
ATOM 980 C C . LYS A 1 122 ? -7.384 4.943 14.123 1.00 57.06 122 LYS A C 1
ATOM 982 O O . LYS A 1 122 ? -8.045 4.267 14.921 1.00 57.06 122 LYS A O 1
ATOM 987 N N . GLU A 1 123 ? -7.019 6.218 14.298 1.00 57.12 123 GLU A N 1
ATOM 988 C CA . GLU A 1 123 ? -7.359 6.949 15.513 1.00 57.12 123 GLU A CA 1
ATOM 989 C C . GLU A 1 123 ? -8.827 6.678 15.799 1.00 57.12 123 GLU A C 1
ATOM 991 O O . GLU A 1 123 ? -9.679 6.844 14.917 1.00 57.12 123 GLU A O 1
ATOM 996 N N . ARG A 1 124 ? -9.106 6.115 16.984 1.00 59.81 124 ARG A N 1
ATOM 997 C CA . ARG A 1 124 ? -10.480 5.766 17.337 1.00 59.81 124 ARG A CA 1
ATOM 998 C C . ARG A 1 124 ? -11.305 7.025 17.087 1.00 59.81 124 ARG A C 1
ATOM 1000 O O . ARG A 1 124 ? -10.863 8.094 17.520 1.00 59.81 124 ARG A O 1
ATOM 1007 N N . PRO A 1 125 ? -12.455 6.928 16.393 1.00 62.41 125 PRO A N 1
ATOM 1008 C CA . PRO A 1 125 ? -13.312 8.090 16.201 1.00 62.41 125 PRO A CA 1
ATOM 1009 C C . PRO A 1 125 ? -13.464 8.767 17.556 1.00 62.41 125 PRO A C 1
ATOM 1011 O O . PRO A 1 125 ? -13.610 8.059 18.552 1.00 62.41 125 PRO A O 1
ATOM 1014 N N . GLN A 1 126 ? -13.333 10.093 17.605 1.00 69.44 126 GLN A N 1
ATOM 1015 C CA . GLN A 1 126 ? -13.203 10.839 18.855 1.00 69.44 126 GLN A CA 1
ATOM 1016 C C . GLN A 1 126 ? -14.432 10.595 19.751 1.00 69.44 126 GLN A C 1
ATOM 1018 O O . GLN A 1 126 ? -15.437 11.301 19.695 1.00 69.44 126 GLN A O 1
ATOM 1023 N N . THR A 1 127 ? -14.389 9.548 20.575 1.00 69.06 127 THR A N 1
ATOM 1024 C CA . THR A 1 127 ? -15.468 9.213 21.494 1.00 69.06 127 THR A CA 1
ATOM 1025 C C . THR A 1 127 ? -15.256 10.043 22.741 1.00 69.06 127 THR A C 1
ATOM 1027 O O . THR A 1 127 ? -14.275 9.861 23.463 1.00 69.06 127 THR A O 1
ATOM 1030 N N . SER A 1 128 ? -16.179 10.958 23.017 1.00 76.25 128 SER A N 1
ATOM 1031 C CA . SER A 1 128 ? -16.160 11.695 24.275 1.00 76.25 128 SER A CA 1
ATOM 1032 C C . SER A 1 128 ? -16.312 10.719 25.445 1.00 76.25 128 SER A C 1
ATOM 1034 O O . SER A 1 128 ? -17.342 10.052 25.580 1.00 76.25 128 SER A O 1
ATOM 1036 N N . ALA A 1 129 ? -15.310 10.664 26.327 1.00 79.56 129 ALA A N 1
ATOM 1037 C CA . ALA A 1 129 ? -15.360 9.862 27.549 1.00 79.56 129 ALA A CA 1
ATOM 1038 C C . ALA A 1 129 ? -16.577 10.224 28.424 1.00 79.56 129 ALA A C 1
ATOM 1040 O O . ALA A 1 129 ? -17.178 9.356 29.056 1.00 79.56 129 ALA A O 1
ATOM 1041 N N . ALA A 1 130 ? -17.007 11.491 28.399 1.00 78.00 130 ALA A N 1
ATOM 1042 C CA . ALA A 1 130 ? -18.212 11.945 29.089 1.00 78.00 130 ALA A CA 1
ATOM 1043 C C . ALA A 1 130 ? -19.486 11.289 28.540 1.00 78.00 130 ALA A C 1
ATOM 1045 O O . ALA A 1 130 ? -20.361 10.891 29.313 1.00 78.00 130 ALA A O 1
ATOM 1046 N N . LEU A 1 131 ? -19.578 11.134 27.216 1.00 82.88 131 LEU A N 1
ATOM 1047 C CA . LEU A 1 131 ? -20.714 10.484 26.569 1.00 82.88 131 LEU A CA 1
ATOM 1048 C C . LEU A 1 131 ? -20.735 8.981 26.867 1.00 82.88 131 LEU A C 1
ATOM 1050 O O . LEU A 1 131 ? -21.784 8.468 27.254 1.00 82.88 131 LEU A O 1
ATOM 1054 N N . ALA A 1 132 ? -19.583 8.310 26.781 1.00 85.25 132 ALA A N 1
ATOM 1055 C CA . ALA A 1 132 ? -19.456 6.895 27.129 1.00 85.25 132 ALA A CA 1
ATOM 1056 C C . ALA A 1 132 ? -19.891 6.627 28.581 1.00 85.25 132 ALA A C 1
ATOM 1058 O O . ALA A 1 132 ? -20.735 5.769 28.828 1.00 85.25 132 ALA A O 1
ATOM 1059 N N . ARG A 1 133 ? -19.404 7.427 29.541 1.00 83.62 133 ARG A N 1
ATOM 1060 C CA . ARG A 1 133 ? -19.794 7.296 30.955 1.00 83.62 133 ARG A CA 1
ATOM 1061 C C . ARG A 1 133 ? -21.289 7.504 31.168 1.00 83.62 133 ARG A C 1
ATOM 1063 O O . ARG A 1 133 ? -21.897 6.725 31.890 1.00 83.62 133 ARG A O 1
ATOM 1070 N N . ARG A 1 134 ? -21.899 8.515 30.537 1.00 83.81 134 ARG A N 1
ATOM 1071 C CA . ARG A 1 134 ? -23.349 8.758 30.644 1.00 83.81 134 ARG A CA 1
ATOM 1072 C C . ARG A 1 134 ? -24.162 7.552 30.167 1.00 83.81 134 ARG A C 1
ATOM 1074 O O . ARG A 1 134 ? -25.120 7.182 30.837 1.00 83.81 134 ARG A O 1
ATOM 1081 N N . LEU A 1 135 ? -23.779 6.958 29.035 1.00 87.25 135 LEU A N 1
ATOM 1082 C CA . LEU A 1 135 ? -24.457 5.784 28.479 1.00 87.25 135 LEU A CA 1
ATOM 1083 C C . LEU A 1 135 ? -24.337 4.573 29.411 1.00 87.25 135 LEU A C 1
ATOM 1085 O O . LEU A 1 135 ? -25.340 3.929 29.702 1.00 87.25 135 LEU A O 1
ATOM 1089 N N . VAL A 1 136 ? -23.137 4.312 29.936 1.00 89.56 136 VAL A N 1
ATOM 1090 C CA . VAL A 1 136 ? -22.880 3.191 30.854 1.00 89.56 136 VAL A CA 1
ATOM 1091 C C . VAL A 1 136 ? -23.631 3.360 32.177 1.00 89.56 136 VAL A C 1
ATOM 1093 O O . VAL A 1 136 ? -24.286 2.432 32.632 1.00 89.56 136 VAL A O 1
ATOM 1096 N N . ILE A 1 137 ? -23.589 4.552 32.776 1.00 88.56 137 ILE A N 1
ATOM 1097 C CA . ILE A 1 137 ? -24.293 4.868 34.030 1.00 88.56 137 ILE A CA 1
ATOM 1098 C C . ILE A 1 137 ? -25.808 4.712 33.854 1.00 88.56 137 ILE A C 1
ATOM 1100 O O . ILE A 1 137 ? -26.458 4.112 34.705 1.00 88.56 137 ILE A O 1
ATOM 1104 N N . GLY A 1 138 ? -26.363 5.204 32.740 1.00 86.69 138 GLY A N 1
ATOM 1105 C CA . GLY A 1 138 ? -27.785 5.055 32.426 1.00 86.69 138 GLY A CA 1
ATOM 1106 C C . GLY A 1 138 ? -28.206 3.598 32.221 1.00 86.69 138 GLY A C 1
ATOM 1107 O O . GLY A 1 138 ? -29.261 3.204 32.704 1.00 86.69 138 GLY A O 1
ATOM 1108 N N . ALA A 1 139 ? -27.368 2.792 31.560 1.00 89.25 139 ALA A N 1
ATOM 1109 C CA . ALA A 1 139 ? -27.644 1.377 31.307 1.00 89.25 139 ALA A CA 1
ATOM 1110 C C . ALA A 1 139 ? -27.478 0.491 32.555 1.00 89.25 139 ALA A C 1
ATOM 1112 O O . ALA A 1 139 ? -28.245 -0.448 32.744 1.00 89.25 139 ALA A O 1
ATOM 1113 N N . LEU A 1 140 ? -26.493 0.787 33.410 1.00 87.38 140 LEU A N 1
ATOM 1114 C CA . LEU A 1 140 ? -26.222 0.032 34.640 1.00 87.38 140 LEU A CA 1
ATOM 1115 C C . LEU A 1 140 ? -27.034 0.527 35.849 1.00 87.38 140 LEU A C 1
ATOM 1117 O O . LEU A 1 140 ? -26.994 -0.101 36.903 1.00 87.38 140 LEU A O 1
ATOM 1121 N N . GLY A 1 141 ? -27.726 1.667 35.740 1.00 86.25 141 GLY A N 1
ATOM 1122 C CA . GLY A 1 141 ? -28.499 2.258 36.840 1.00 86.25 141 GLY A CA 1
ATOM 1123 C C . GLY A 1 141 ? -27.652 2.701 38.042 1.00 86.25 141 GLY A C 1
ATOM 1124 O O . GLY A 1 141 ? -28.178 2.914 39.134 1.00 86.25 141 GLY A O 1
ATOM 1125 N N . VAL A 1 142 ? -26.334 2.827 37.867 1.00 84.69 142 VAL A N 1
ATOM 1126 C CA . VAL A 1 142 ? -25.397 3.225 38.927 1.00 84.69 142 VAL A CA 1
ATOM 1127 C C . VAL A 1 142 ? -25.331 4.745 39.056 1.00 84.69 142 VAL A C 1
ATOM 1129 O O . VAL A 1 142 ? -25.662 5.483 38.135 1.00 84.69 142 VAL A O 1
ATOM 1132 N N . LYS A 1 143 ? -24.899 5.249 40.213 1.00 79.31 143 LYS A N 1
ATOM 1133 C CA . LYS A 1 143 ? -24.757 6.692 40.468 1.00 79.31 143 LYS A CA 1
ATOM 1134 C C . LYS A 1 143 ? -23.348 7.141 40.075 1.00 79.31 143 LYS A C 1
ATOM 1136 O O . LYS A 1 143 ? -22.385 6.427 40.337 1.00 79.31 143 LYS A O 1
ATOM 1141 N N . SER A 1 144 ? -23.201 8.325 39.477 1.00 76.25 144 SER A N 1
ATOM 1142 C CA . SER A 1 144 ? -21.873 8.860 39.140 1.00 76.25 144 SER A CA 1
ATOM 1143 C C . SER A 1 144 ? -21.067 9.181 40.405 1.00 76.25 144 SER A C 1
ATOM 1145 O O . SER A 1 144 ? -21.553 9.929 41.250 1.00 76.25 144 SER A O 1
ATOM 1147 N N . ASN A 1 145 ? -19.827 8.701 40.490 1.00 77.56 145 ASN A N 1
ATOM 1148 C CA . ASN A 1 145 ? -18.864 9.019 41.556 1.00 77.56 145 ASN A CA 1
ATOM 1149 C C . ASN A 1 145 ? -17.980 10.249 41.254 1.00 77.56 145 ASN A C 1
ATOM 1151 O O . ASN A 1 145 ? -17.118 10.597 42.053 1.00 77.56 145 ASN A O 1
ATOM 1155 N N . VAL A 1 146 ? -18.178 10.896 40.101 1.00 74.25 146 VAL A N 1
ATOM 1156 C CA . VAL A 1 146 ? -17.386 12.051 39.646 1.00 74.25 146 VAL A CA 1
ATOM 1157 C C . VAL A 1 146 ? -17.843 13.325 40.358 1.00 74.25 146 VAL A C 1
ATOM 1159 O O . VAL A 1 146 ? -19.040 13.633 40.374 1.00 74.25 146 VAL A O 1
ATOM 1162 N N . THR A 1 147 ? -16.896 14.084 40.910 1.00 78.25 147 THR A N 1
ATOM 1163 C CA . THR A 1 147 ? -17.174 15.357 41.593 1.00 78.25 147 THR A CA 1
ATOM 1164 C C . THR A 1 147 ? -17.516 16.476 40.603 1.00 78.25 147 THR A C 1
ATOM 1166 O O . THR A 1 147 ? -17.249 16.387 39.400 1.00 78.25 147 THR A O 1
ATOM 1169 N N . LYS A 1 148 ? -18.141 17.557 41.091 1.00 76.44 148 LYS A N 1
ATOM 1170 C CA . LYS A 1 148 ? -18.487 18.709 40.243 1.00 76.44 148 LYS A CA 1
ATOM 1171 C C . LYS A 1 148 ? -17.241 19.360 39.630 1.00 76.44 148 LYS A C 1
ATOM 1173 O O . LYS A 1 148 ? -17.286 19.663 38.440 1.00 76.44 148 LYS A O 1
ATOM 1178 N N . GLU A 1 149 ? -16.136 19.483 40.373 1.00 79.19 149 GLU A N 1
ATOM 1179 C CA . GLU A 1 149 ? -14.900 20.069 39.831 1.00 79.19 149 GLU A CA 1
ATOM 1180 C C . GLU A 1 149 ? -14.319 19.240 38.679 1.00 79.19 149 GLU A C 1
ATOM 1182 O O . GLU A 1 149 ? -13.900 19.793 37.664 1.00 79.19 149 GLU A O 1
ATOM 1187 N N . GLN A 1 150 ? -14.341 17.907 38.788 1.00 76.69 150 GLN A N 1
ATOM 1188 C CA . GLN A 1 150 ? -13.853 17.020 37.726 1.00 76.69 150 GLN A CA 1
ATOM 1189 C C . GLN A 1 150 ? -14.688 17.160 36.447 1.00 76.69 150 GLN A C 1
ATOM 1191 O O . GLN A 1 150 ? -14.141 17.205 35.347 1.00 76.69 150 GLN A O 1
ATOM 1196 N N . ARG A 1 151 ? -16.013 17.306 36.586 1.00 75.00 151 ARG A N 1
ATOM 1197 C CA . ARG A 1 151 ? -16.921 17.532 35.453 1.00 75.00 151 ARG A CA 1
ATOM 1198 C C . ARG A 1 151 ? -16.639 18.860 34.746 1.00 75.00 151 ARG A C 1
ATOM 1200 O O . ARG A 1 151 ? -16.698 18.918 33.518 1.00 75.00 151 ARG A O 1
ATOM 1207 N N . GLU A 1 152 ? -16.361 19.921 35.499 1.00 80.50 152 GLU A N 1
ATOM 1208 C CA . GLU A 1 152 ? -16.034 21.234 34.933 1.00 80.50 152 GLU A CA 1
ATOM 1209 C C . GLU A 1 152 ? -14.662 21.244 34.257 1.00 80.50 152 GLU A C 1
ATOM 1211 O O . GLU A 1 152 ? -14.542 21.772 33.151 1.00 80.50 152 GLU A O 1
ATOM 1216 N N . ALA A 1 153 ? -13.660 20.589 34.849 1.00 81.06 153 ALA A N 1
ATOM 1217 C CA . ALA A 1 153 ? -12.339 20.436 34.245 1.00 81.06 153 ALA A CA 1
ATOM 1218 C C . ALA A 1 153 ? -12.401 19.673 32.909 1.00 81.06 153 ALA A C 1
ATOM 1220 O O . ALA A 1 153 ? -11.808 20.100 31.918 1.00 81.06 153 ALA A O 1
ATOM 1221 N N . GLU A 1 154 ? -13.175 18.585 32.841 1.00 75.50 154 GLU A N 1
ATOM 1222 C CA . GLU A 1 154 ? -13.391 17.843 31.593 1.00 75.50 154 GLU A CA 1
ATOM 1223 C C . GLU A 1 154 ? -14.152 18.668 30.548 1.00 75.50 154 GLU A C 1
ATOM 1225 O O . GLU A 1 154 ? -13.810 18.633 29.365 1.00 75.50 154 GLU A O 1
ATOM 1230 N N . LYS A 1 155 ? -15.165 19.438 30.970 1.00 77.69 155 LYS A N 1
ATOM 1231 C CA . LYS A 1 155 ? -15.921 20.327 30.078 1.00 77.69 155 LYS A CA 1
ATOM 1232 C C . LYS A 1 155 ? -15.034 21.433 29.508 1.00 77.69 155 LYS A C 1
ATOM 1234 O O . LYS A 1 155 ? -15.128 21.719 28.319 1.00 77.69 155 LYS A O 1
ATOM 1239 N N . ARG A 1 156 ? -14.160 22.017 30.331 1.00 83.94 156 ARG A N 1
ATOM 1240 C CA . ARG A 1 156 ? -13.194 23.036 29.908 1.00 83.94 156 ARG A CA 1
ATOM 1241 C C . ARG A 1 156 ? -12.168 22.459 28.934 1.00 83.94 156 ARG A C 1
ATOM 1243 O O . ARG A 1 156 ? -11.942 23.052 27.888 1.00 83.94 156 ARG A O 1
ATOM 1250 N N . LYS A 1 157 ? -11.640 21.261 29.208 1.00 79.25 157 LYS A N 1
ATOM 1251 C CA . LYS A 1 157 ? -10.727 20.555 28.294 1.00 79.25 157 LYS A CA 1
ATOM 1252 C C . LYS A 1 157 ? -11.383 20.239 26.942 1.00 79.25 157 LYS A C 1
ATOM 1254 O O . LYS A 1 157 ? -10.727 20.315 25.912 1.00 79.25 157 LYS A O 1
ATOM 1259 N N . LEU A 1 158 ? -12.679 19.915 26.934 1.00 69.75 158 LEU A N 1
ATOM 1260 C CA . LEU A 1 158 ? -13.441 19.704 25.699 1.00 69.75 158 LEU A CA 1
ATOM 1261 C C . LEU A 1 158 ? -13.693 21.009 24.927 1.00 69.75 158 LEU A C 1
ATOM 1263 O O . LEU A 1 158 ? -13.749 20.977 23.705 1.00 69.75 158 LEU A O 1
ATOM 1267 N N . GLN A 1 159 ? -13.865 22.136 25.624 1.00 75.81 159 GLN A N 1
ATOM 1268 C CA . GLN A 1 159 ? -14.017 23.453 24.994 1.00 75.81 159 GLN A CA 1
ATOM 1269 C C . GLN A 1 159 ? -12.714 23.957 24.372 1.00 75.81 159 GLN A C 1
ATOM 1271 O O . GLN A 1 159 ? -12.767 24.598 23.335 1.00 75.81 159 GLN A O 1
ATOM 1276 N N . GLU A 1 160 ? -11.572 23.662 24.991 1.00 79.38 160 GLU A N 1
ATOM 1277 C CA . GLU A 1 160 ? -10.244 24.042 24.492 1.00 79.38 160 GLU A CA 1
ATOM 1278 C C . GLU A 1 160 ? -9.805 23.207 23.277 1.00 79.38 160 GLU A C 1
ATOM 1280 O O . GLU A 1 160 ? -9.032 23.672 22.450 1.00 79.38 160 GLU A O 1
ATOM 1285 N N . ALA A 1 161 ? -10.320 21.981 23.150 1.00 69.12 161 ALA A N 1
ATOM 1286 C CA . ALA A 1 161 ? -10.021 21.069 22.046 1.00 69.12 161 ALA A CA 1
ATOM 1287 C C . ALA A 1 161 ? -10.993 21.179 20.850 1.00 69.12 161 ALA A C 1
ATOM 1289 O O . ALA A 1 161 ? -10.953 20.317 19.969 1.00 69.12 161 ALA A O 1
ATOM 1290 N N . ARG A 1 162 ? -11.899 22.166 20.849 1.00 58.88 162 ARG A N 1
ATOM 1291 C CA . ARG A 1 162 ? -12.911 22.394 19.806 1.00 58.88 162 ARG A CA 1
ATOM 1292 C C . ARG A 1 162 ? -12.544 23.597 18.951 1.00 58.88 162 ARG A C 1
ATOM 1294 O O . ARG A 1 162 ? -12.806 23.516 17.733 1.00 58.88 162 ARG A O 1
#

pLDDT: mean 72.89, std 13.85, range [39.22, 90.0]

Radius of gyration: 29.94 Å; chains: 1; bounding box: 45×82×92 Å

InterPro domains:
  IPR012677 Nucleotide-binding alpha-beta plait domain superfamily [G3DSA:3.30.70.330] (28-119)
  IPR035979 RNA-binding domain superfamily [SSF54928] (31-84)
  IPR039884 Coiled-coil domain-containing protein R3HC1/R3HCL [PTHR21678] (8-162)

Foldseek 3Di:
DDDDDDDDDDDPDDPPDPVVPPPVPDPPPPPPVQVLQQQKKKKFQAPLPDDPVVVCVVCVVLVDAWDWDDPDSGIIMIGHDNVCSVVVQVDDDPRIHMDRPVPDDPSVSVVSVVVSPPDPPPPDPPDLPVVVVVVVCVVVVHDDPDDPVNVVVSVVVVVVVD

Secondary structure (DSSP, 8-state):
----PPP-----------TT-----------HHHHHHTTEEEEES--TT--HHHHHHHTTT--SSEEEEEEETTEEEEEE-HHHHHHHHH--BTTBEEEEGGGS-HHHHHHHHHH-S-----PPP---HHHHHHHHHHHHTPPP---HHHHHHHHHHHHHT-

Sequence (162 aa):
LSLSEGGKKTSIQDARFDYYNMQRFDDDDMDQSEDDLSHMIEIYDIPPEFKTEDLLKLFQGYQRGFDIKWIDDSHALGLFSSPTVREALRSKHPLMKVRPLSKSTSETKATARSFSSPLIAKERPQTSAALARRLVIGALGVKSNVTKEQREAEKRKLQEAR